Protein AF-A0A2J7R602-F1 (afdb_monomer_lite)

Sequence (103 aa):
MGRYTSEQRVFLYDTYVKCGSARKSRRKFLRKFCHARVPNRQTIHNLVSKLEDVEFRREHKTKTFLKCLARETGVSKLSARMAPKLLKLRPCKSTAIRAARSS

pLDDT: mean 75.98, std 16.78, range [37.41, 95.31]

Foldseek 3Di:
DPQDDPVLLVQLQVQCVVPVDLVSSQVVSCVVCVPGDGDDSVRSVVSNVVVVVVVVVVVVLVVVVLVVQCVVVVHDSVCSVCVCVVVVDDSDPDDDDDPDDDD

Radius of gyration: 19.96 Å; chains: 1; bounding box: 59×37×34 Å

Organism: NCBI:txid105785

Structure (mmCIF, N/CA/C/O backbone):
data_AF-A0A2J7R602-F1
#
_entry.id   AF-A0A2J7R602-F1
#
loop_
_atom_site.group_PDB
_atom_site.id
_atom_site.type_symbol
_atom_site.label_atom_id
_atom_site.label_alt_id
_atom_site.label_comp_id
_atom_site.label_asym_id
_atom_site.label_entity_id
_atom_site.label_seq_id
_atom_site.pdbx_PDB_ins_code
_atom_site.Cartn_x
_atom_site.Cartn_y
_atom_site.Cartn_z
_atom_site.occupancy
_atom_site.B_iso_or_equiv
_atom_site.auth_seq_id
_atom_site.auth_comp_id
_atom_site.auth_asym_id
_atom_site.auth_atom_id
_atom_site.pdbx_PDB_model_num
ATOM 1 N N . MET A 1 1 ? -1.086 0.476 -13.671 1.00 52.66 1 MET A N 1
ATOM 2 C CA . MET A 1 1 ? -0.506 -0.342 -12.574 1.00 52.66 1 MET A CA 1
ATOM 3 C C . MET A 1 1 ? -0.804 -1.822 -12.836 1.00 52.66 1 MET A C 1
ATOM 5 O O . MET A 1 1 ? -1.527 -2.433 -12.067 1.00 52.66 1 MET A O 1
ATOM 9 N N . GLY A 1 2 ? -0.295 -2.385 -13.941 1.00 61.69 2 GLY A N 1
ATOM 10 C CA . GLY A 1 2 ? -0.610 -3.764 -14.365 1.00 61.69 2 GLY A CA 1
ATOM 11 C C . GLY A 1 2 ? 0.567 -4.743 -14.308 1.00 61.69 2 GLY A C 1
ATOM 12 O O . GLY A 1 2 ? 0.454 -5.845 -14.816 1.00 61.69 2 GLY A O 1
ATOM 13 N N . ARG A 1 3 ? 1.717 -4.341 -13.743 1.00 77.56 3 ARG A N 1
ATOM 14 C CA . ARG A 1 3 ? 2.962 -5.137 -13.791 1.00 77.56 3 ARG A CA 1
ATOM 15 C C . ARG A 1 3 ? 3.191 -6.052 -12.583 1.00 77.56 3 ARG A C 1
ATOM 17 O O . ARG A 1 3 ? 4.115 -6.850 -12.626 1.00 77.56 3 ARG A O 1
ATOM 24 N N . TYR A 1 4 ? 2.397 -5.908 -11.523 1.00 86.56 4 TYR A N 1
ATOM 25 C CA . TYR A 1 4 ? 2.524 -6.687 -10.289 1.00 86.56 4 TYR A CA 1
ATOM 26 C C . TYR A 1 4 ? 1.145 -7.121 -9.808 1.00 86.56 4 TYR A C 1
ATOM 28 O O . TYR A 1 4 ? 0.208 -6.314 -9.814 1.00 86.56 4 TYR A O 1
ATOM 36 N N . THR A 1 5 ? 1.033 -8.371 -9.364 1.00 90.75 5 THR A N 1
ATOM 37 C CA . THR A 1 5 ? -0.204 -8.909 -8.788 1.00 90.75 5 THR A CA 1
ATOM 38 C C . THR A 1 5 ? -0.544 -8.198 -7.475 1.00 90.75 5 THR A C 1
ATOM 40 O O . THR A 1 5 ? 0.286 -7.510 -6.876 1.00 90.75 5 THR A O 1
ATOM 43 N N . SER A 1 6 ? -1.786 -8.312 -7.002 1.00 88.00 6 SER A N 1
ATOM 44 C CA . SER A 1 6 ? -2.178 -7.730 -5.708 1.00 88.00 6 SER A CA 1
ATOM 45 C C . SER A 1 6 ? -1.340 -8.282 -4.552 1.00 88.00 6 SER A C 1
ATOM 47 O O . SER A 1 6 ? -0.882 -7.503 -3.724 1.00 88.00 6 SER A O 1
ATOM 49 N N . GLU A 1 7 ? -1.047 -9.584 -4.556 1.00 90.38 7 GLU A N 1
ATOM 50 C CA . GLU A 1 7 ? -0.194 -10.216 -3.545 1.00 90.38 7 GLU A CA 1
ATOM 51 C C . GLU A 1 7 ? 1.228 -9.636 -3.547 1.00 90.38 7 GLU A C 1
ATOM 53 O O . GLU A 1 7 ? 1.759 -9.263 -2.502 1.00 90.38 7 GLU A O 1
ATOM 58 N N . GLN A 1 8 ? 1.830 -9.485 -4.729 1.00 91.88 8 GLN A N 1
ATOM 59 C CA . GLN A 1 8 ? 3.158 -8.889 -4.878 1.00 91.88 8 GLN A CA 1
ATOM 60 C C . GLN A 1 8 ? 3.203 -7.451 -4.358 1.00 91.88 8 GLN A C 1
ATOM 62 O O . GLN A 1 8 ? 4.184 -7.047 -3.735 1.00 91.88 8 GLN A O 1
ATOM 67 N N . ARG A 1 9 ? 2.140 -6.674 -4.603 1.00 91.50 9 ARG A N 1
ATOM 68 C CA . ARG A 1 9 ? 2.045 -5.287 -4.138 1.00 91.50 9 ARG A CA 1
ATOM 69 C C . ARG A 1 9 ? 1.939 -5.201 -2.617 1.00 91.50 9 ARG A C 1
ATOM 71 O O . ARG A 1 9 ? 2.683 -4.427 -2.024 1.00 91.50 9 ARG A O 1
ATOM 78 N N . VAL A 1 10 ? 1.084 -6.019 -2.003 1.00 91.56 10 VAL A N 1
ATOM 79 C CA . VAL A 1 10 ? 0.956 -6.095 -0.537 1.00 91.56 10 VAL A CA 1
ATOM 80 C C . VAL A 1 10 ? 2.285 -6.513 0.087 1.00 91.56 10 VAL A C 1
ATOM 82 O O . VAL A 1 10 ? 2.800 -5.823 0.958 1.00 91.56 10 VAL A O 1
ATOM 85 N N . PHE A 1 11 ? 2.926 -7.556 -0.447 1.00 93.88 11 PHE A N 1
ATOM 86 C CA . PHE A 1 11 ? 4.219 -8.008 0.059 1.00 93.88 11 PHE A CA 1
ATOM 87 C C . PHE A 1 11 ? 5.299 -6.915 -0.001 1.00 93.88 11 PHE A C 1
ATOM 89 O O . PHE A 1 11 ? 6.092 -6.772 0.933 1.00 93.88 11 PHE A O 1
ATOM 96 N N . LEU A 1 12 ? 5.356 -6.148 -1.097 1.00 92.88 12 LEU A N 1
ATOM 97 C CA . LEU A 1 12 ? 6.304 -5.040 -1.240 1.00 92.88 12 LEU A CA 1
ATOM 98 C C . LEU A 1 12 ? 6.046 -3.930 -0.223 1.00 92.88 12 LEU A C 1
ATOM 100 O O . LEU A 1 12 ? 7.013 -3.421 0.341 1.00 92.88 12 LEU A O 1
ATOM 104 N N . TYR A 1 13 ? 4.779 -3.583 0.012 1.00 93.00 13 TYR A N 1
ATOM 105 C CA . TYR A 1 13 ? 4.384 -2.596 1.012 1.00 93.00 13 TYR A CA 1
ATOM 106 C C . TYR A 1 13 ? 4.788 -3.033 2.418 1.00 93.00 13 TYR A C 1
ATOM 108 O O . TYR A 1 13 ? 5.607 -2.363 3.040 1.00 93.00 13 TYR A O 1
ATOM 116 N N . ASP A 1 14 ? 4.337 -4.208 2.862 1.00 92.81 14 ASP A N 1
ATOM 117 C CA . ASP A 1 14 ? 4.613 -4.727 4.207 1.00 92.81 14 ASP A CA 1
ATOM 118 C C . ASP A 1 14 ? 6.117 -4.825 4.468 1.00 92.81 14 ASP A C 1
ATOM 120 O O . ASP A 1 14 ? 6.633 -4.456 5.526 1.00 92.81 14 ASP A O 1
ATOM 124 N N . THR A 1 15 ? 6.858 -5.303 3.467 1.00 94.56 15 THR A N 1
ATOM 125 C CA . THR A 1 15 ? 8.309 -5.435 3.573 1.00 94.56 15 THR A CA 1
ATOM 126 C C . THR A 1 15 ? 8.998 -4.075 3.641 1.00 94.56 15 THR A C 1
ATOM 128 O O . THR A 1 15 ? 9.972 -3.928 4.387 1.00 94.56 15 THR A O 1
ATOM 131 N N . TYR A 1 16 ? 8.522 -3.092 2.873 1.00 94.31 16 TYR A N 1
ATOM 132 C CA . TYR A 1 16 ? 9.080 -1.747 2.877 1.00 94.31 16 TYR A CA 1
ATOM 133 C C . TYR A 1 16 ? 8.782 -1.028 4.191 1.00 94.31 16 TYR A C 1
ATOM 135 O O . TYR A 1 16 ? 9.722 -0.535 4.805 1.00 94.31 16 TYR A O 1
ATOM 143 N N . VAL A 1 17 ? 7.536 -1.053 4.670 1.00 91.50 17 VAL A N 1
ATOM 144 C CA . VAL A 1 17 ? 7.129 -0.469 5.959 1.00 91.50 17 VAL A CA 1
ATOM 145 C C . VAL A 1 17 ? 7.924 -1.094 7.108 1.00 91.50 17 VAL A C 1
ATOM 147 O O . VAL A 1 17 ? 8.461 -0.384 7.951 1.00 91.50 17 VAL A O 1
ATOM 150 N N . LYS A 1 18 ? 8.115 -2.421 7.099 1.00 93.69 18 LYS A N 1
ATOM 151 C CA . LYS A 1 18 ? 8.875 -3.120 8.149 1.00 93.69 18 LYS A CA 1
ATOM 152 C C . LYS A 1 18 ? 10.373 -2.807 8.147 1.00 93.69 18 LYS A C 1
ATOM 154 O O . LYS A 1 18 ? 11.019 -2.894 9.184 1.00 93.69 18 LYS A O 1
ATOM 159 N N . CYS A 1 19 ? 10.978 -2.578 6.981 1.00 91.81 19 CYS A N 1
ATOM 160 C CA . CYS A 1 19 ? 12.441 -2.510 6.844 1.00 91.81 19 CYS A CA 1
ATOM 161 C C . CYS A 1 19 ? 12.983 -1.132 6.437 1.00 91.81 19 CYS A C 1
ATOM 163 O O . CYS A 1 19 ? 14.205 -0.988 6.376 1.00 91.81 19 CYS A O 1
ATOM 165 N N . GLY A 1 20 ? 12.123 -0.186 6.051 1.00 92.25 20 GLY A N 1
ATOM 166 C CA . GLY A 1 20 ? 12.469 1.155 5.561 1.00 92.25 20 GLY A CA 1
ATOM 167 C C . GLY A 1 20 ? 13.368 1.181 4.319 1.00 92.25 20 GLY A C 1
ATOM 168 O O . GLY A 1 20 ? 13.985 2.195 4.014 1.00 92.25 20 GLY A O 1
ATOM 169 N N . SER A 1 21 ? 13.536 0.054 3.616 1.00 93.06 21 SER A N 1
ATOM 170 C CA . SER A 1 21 ? 14.593 -0.099 2.612 1.00 93.06 21 SER A CA 1
ATOM 171 C C . SER A 1 21 ? 14.098 -0.781 1.346 1.00 93.06 21 SER A C 1
ATOM 173 O O . SER A 1 21 ? 13.808 -1.983 1.324 1.00 93.06 21 SER A O 1
ATOM 175 N N . ALA A 1 22 ? 14.124 -0.035 0.240 1.00 93.44 22 ALA A N 1
ATOM 176 C CA . ALA A 1 22 ? 13.831 -0.560 -1.090 1.00 93.44 22 ALA A CA 1
ATOM 177 C C . ALA A 1 22 ? 14.789 -1.703 -1.475 1.00 93.44 22 ALA A C 1
ATOM 179 O O . ALA A 1 22 ? 14.360 -2.710 -2.033 1.00 93.44 22 ALA A O 1
ATOM 180 N N . ARG A 1 23 ? 16.081 -1.615 -1.118 1.00 95.00 23 ARG A N 1
ATOM 181 C CA . ARG A 1 23 ? 17.063 -2.679 -1.405 1.00 95.00 23 ARG A CA 1
ATOM 182 C C . ARG A 1 23 ? 16.758 -3.969 -0.641 1.00 95.00 23 ARG A C 1
ATOM 184 O O . ARG A 1 23 ? 16.872 -5.050 -1.218 1.00 95.00 23 ARG A O 1
ATOM 191 N N . LYS A 1 24 ? 16.386 -3.885 0.644 1.00 95.19 24 LYS A N 1
ATOM 192 C CA . LYS A 1 24 ? 15.962 -5.068 1.420 1.00 95.19 24 LYS A CA 1
ATOM 193 C C . LYS A 1 24 ? 14.664 -5.650 0.858 1.00 95.19 24 LYS A C 1
ATOM 195 O O . LYS A 1 24 ? 14.577 -6.864 0.691 1.00 95.19 24 LYS A O 1
ATOM 200 N N . SER A 1 25 ? 13.717 -4.789 0.490 1.00 93.94 25 SER A N 1
ATOM 201 C CA . SER A 1 25 ? 12.436 -5.187 -0.103 1.00 93.94 25 SER A CA 1
ATOM 202 C C . SER A 1 25 ? 12.625 -5.939 -1.418 1.00 93.94 25 SER A C 1
ATOM 204 O O . SER A 1 25 ? 12.088 -7.028 -1.571 1.00 93.94 25 SER A O 1
ATOM 206 N N . ARG A 1 26 ? 13.494 -5.450 -2.314 1.00 93.94 26 ARG A N 1
ATOM 207 C CA . ARG A 1 26 ? 13.859 -6.145 -3.563 1.00 93.94 26 ARG A CA 1
ATOM 208 C C . ARG A 1 26 ? 14.472 -7.522 -3.325 1.00 93.94 26 ARG A C 1
ATOM 210 O O . ARG A 1 26 ? 14.087 -8.474 -3.991 1.00 93.94 26 ARG A O 1
ATOM 217 N N . ARG A 1 27 ? 15.407 -7.641 -2.374 1.00 94.56 27 ARG A N 1
ATOM 218 C CA . ARG A 1 27 ? 16.039 -8.932 -2.042 1.00 94.56 27 ARG A CA 1
ATOM 219 C C . ARG A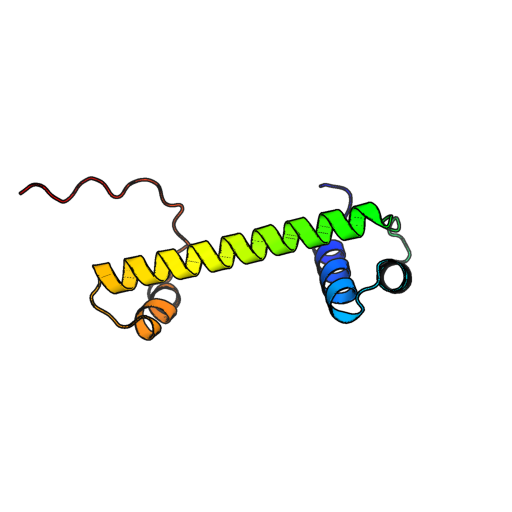 1 27 ? 15.022 -9.947 -1.531 1.00 94.56 27 ARG A C 1
ATOM 221 O O . ARG A 1 27 ? 15.041 -11.093 -1.960 1.00 94.56 27 ARG A O 1
ATOM 228 N N . LYS A 1 28 ? 14.130 -9.528 -0.632 1.00 95.31 28 LYS A N 1
ATOM 229 C CA . LYS A 1 28 ? 13.059 -10.387 -0.111 1.00 95.31 28 LYS A CA 1
ATOM 230 C C . LYS A 1 28 ? 12.029 -10.733 -1.189 1.00 95.31 28 LYS A C 1
ATOM 232 O O . LYS A 1 28 ? 11.585 -11.871 -1.246 1.00 95.31 28 LYS A O 1
ATOM 237 N N . PHE A 1 29 ? 11.713 -9.783 -2.068 1.00 94.44 29 PHE A N 1
ATOM 238 C CA . PHE A 1 29 ? 10.819 -9.996 -3.203 1.00 94.44 29 PHE A CA 1
ATOM 239 C C . PHE A 1 29 ? 11.361 -11.058 -4.156 1.00 94.44 29 PHE A C 1
ATOM 241 O O . PHE A 1 29 ? 10.638 -11.987 -4.481 1.00 94.44 29 PHE A O 1
ATOM 248 N N . LEU A 1 30 ? 12.641 -10.974 -4.531 1.00 93.44 30 LEU A N 1
ATOM 249 C CA . LEU A 1 30 ? 13.275 -11.965 -5.404 1.00 93.44 30 LEU A CA 1
ATOM 250 C C . LEU A 1 30 ? 13.289 -13.368 -4.776 1.00 93.44 30 LEU A C 1
ATOM 252 O O . LEU A 1 30 ? 13.074 -14.349 -5.473 1.00 93.44 30 LEU A O 1
ATOM 256 N N . ARG A 1 31 ? 13.505 -13.461 -3.456 1.00 93.94 31 ARG A N 1
ATOM 257 C CA . ARG A 1 31 ? 13.473 -14.742 -2.729 1.00 93.94 31 ARG A CA 1
ATOM 258 C C . ARG A 1 31 ? 12.087 -15.384 -2.721 1.00 93.94 31 ARG A C 1
ATOM 260 O O . ARG A 1 31 ? 11.999 -16.599 -2.793 1.00 93.94 31 ARG A O 1
ATOM 267 N N . LYS A 1 32 ? 11.024 -14.581 -2.597 1.00 94.81 32 LYS A N 1
ATOM 268 C CA . LYS A 1 32 ? 9.643 -15.085 -2.541 1.00 94.81 32 LYS A CA 1
ATOM 269 C C . LYS A 1 32 ? 9.046 -15.318 -3.932 1.00 94.81 32 LYS A C 1
ATOM 271 O O . LYS A 1 32 ? 8.292 -16.261 -4.123 1.00 94.81 32 LYS A O 1
ATOM 276 N N . PHE A 1 33 ? 9.374 -14.461 -4.894 1.00 93.31 33 PHE A N 1
ATOM 277 C CA . PHE A 1 33 ? 8.824 -14.474 -6.246 1.00 93.31 33 PHE A CA 1
ATOM 278 C C . PHE A 1 33 ? 9.963 -14.614 -7.265 1.00 93.31 33 PHE A C 1
ATOM 280 O O . PHE A 1 33 ? 10.275 -13.674 -7.996 1.00 93.31 33 PHE A O 1
ATOM 287 N N . CYS A 1 34 ? 10.598 -15.787 -7.299 1.00 84.25 34 CYS A N 1
ATOM 288 C CA . CYS A 1 34 ? 11.792 -16.066 -8.108 1.00 84.25 34 CYS A CA 1
ATOM 289 C C . CYS A 1 34 ? 11.596 -15.871 -9.624 1.00 84.25 34 CYS A C 1
ATOM 291 O O . CYS A 1 34 ? 12.550 -15.535 -10.318 1.00 84.25 34 CYS A O 1
ATOM 293 N N . HIS A 1 35 ? 10.368 -16.003 -10.132 1.00 85.50 35 HIS A N 1
ATOM 294 C CA . HIS A 1 35 ? 10.035 -15.799 -11.550 1.00 85.50 35 HIS A CA 1
ATOM 295 C C . HIS A 1 35 ? 9.491 -14.397 -11.865 1.00 85.50 35 HIS A C 1
ATOM 297 O O . HIS A 1 35 ? 9.189 -14.083 -13.015 1.00 85.50 35 HIS A O 1
ATOM 303 N N . ALA A 1 36 ? 9.328 -13.538 -10.856 1.00 85.88 36 ALA A N 1
ATOM 304 C CA . ALA A 1 36 ? 8.758 -12.214 -11.051 1.00 85.88 36 ALA A CA 1
ATOM 305 C C . ALA A 1 36 ? 9.836 -11.179 -11.382 1.00 85.88 36 ALA A C 1
ATOM 307 O O . ALA A 1 36 ? 10.927 -11.155 -10.808 1.00 85.88 36 ALA A O 1
ATOM 308 N N . ARG A 1 37 ? 9.491 -10.237 -12.264 1.00 88.25 37 ARG A N 1
ATOM 309 C CA . ARG A 1 37 ? 10.342 -9.080 -12.550 1.00 88.25 37 ARG A CA 1
ATOM 310 C C . ARG A 1 37 ? 10.583 -8.291 -11.264 1.00 88.25 37 ARG A C 1
ATOM 312 O O . ARG A 1 37 ? 9.638 -7.913 -10.585 1.00 88.25 37 ARG A O 1
ATOM 319 N N . VAL A 1 38 ? 11.840 -8.003 -10.934 1.00 89.44 38 VAL A N 1
ATOM 320 C CA . VAL A 1 38 ? 12.156 -7.260 -9.707 1.00 89.44 38 VAL A CA 1
ATOM 321 C C . VAL A 1 38 ? 11.785 -5.780 -9.879 1.00 89.44 38 VAL A C 1
ATOM 323 O O . VAL A 1 38 ? 12.260 -5.141 -10.824 1.00 89.44 38 VAL A O 1
ATOM 326 N N . PRO A 1 39 ? 11.007 -5.186 -8.957 1.00 90.25 39 PRO A N 1
ATOM 327 C CA . PRO A 1 39 ? 10.683 -3.768 -9.016 1.00 90.25 39 PRO A CA 1
ATOM 328 C C . PRO A 1 39 ? 11.927 -2.908 -8.815 1.00 90.25 39 PRO A C 1
ATOM 330 O O . PRO A 1 39 ? 12.772 -3.173 -7.953 1.00 90.25 39 PRO A O 1
ATOM 333 N N . ASN A 1 40 ? 12.036 -1.847 -9.617 1.00 92.44 40 ASN A N 1
ATOM 334 C CA . ASN A 1 40 ? 13.048 -0.824 -9.391 1.00 92.44 40 ASN A CA 1
ATOM 335 C C . ASN A 1 40 ? 12.689 0.004 -8.142 1.00 92.44 40 ASN A C 1
ATOM 337 O O . ASN A 1 40 ? 11.560 -0.032 -7.648 1.00 92.44 40 ASN A O 1
ATOM 341 N N . ARG A 1 41 ? 13.657 0.769 -7.628 1.00 92.00 41 ARG A N 1
ATOM 342 C CA . ARG A 1 41 ? 13.465 1.587 -6.422 1.00 92.00 41 ARG A CA 1
ATOM 343 C C . ARG A 1 41 ? 12.272 2.542 -6.555 1.00 92.00 41 ARG A C 1
ATOM 345 O O . ARG A 1 41 ? 11.446 2.589 -5.651 1.00 92.00 41 ARG A O 1
ATOM 352 N N . GLN A 1 42 ? 12.151 3.242 -7.682 1.00 91.81 42 GLN A N 1
ATOM 353 C CA . GLN A 1 42 ? 11.065 4.201 -7.906 1.00 91.81 42 GLN A CA 1
ATOM 354 C C . GLN A 1 42 ? 9.682 3.537 -7.885 1.00 91.81 42 GLN A C 1
ATOM 356 O O . GLN A 1 42 ? 8.731 4.087 -7.345 1.00 91.81 42 GLN A O 1
ATOM 361 N N . THR A 1 43 ? 9.575 2.325 -8.429 1.00 91.25 43 THR A N 1
ATOM 362 C CA . THR A 1 43 ? 8.338 1.539 -8.436 1.00 91.25 43 THR A CA 1
ATOM 363 C C . THR A 1 43 ? 7.901 1.220 -7.016 1.00 91.25 43 THR A C 1
ATOM 365 O O . THR A 1 43 ? 6.714 1.302 -6.726 1.00 91.25 43 THR A O 1
ATOM 368 N N . ILE A 1 44 ? 8.848 0.891 -6.134 1.00 91.69 44 ILE A N 1
ATOM 369 C CA . ILE A 1 44 ? 8.561 0.606 -4.725 1.00 91.69 44 ILE A CA 1
ATOM 370 C C . ILE A 1 44 ? 8.037 1.864 -4.032 1.00 91.69 44 ILE A C 1
ATOM 372 O O . ILE A 1 44 ? 6.981 1.797 -3.417 1.00 91.69 44 ILE A O 1
ATOM 376 N N . HIS A 1 45 ? 8.703 3.011 -4.193 1.00 92.31 45 HIS A N 1
ATOM 377 C CA . HIS A 1 45 ? 8.228 4.270 -3.606 1.00 92.31 45 HIS A CA 1
ATOM 378 C C . HIS A 1 45 ? 6.837 4.655 -4.121 1.00 92.31 45 HIS A C 1
ATOM 380 O O . HIS A 1 45 ? 5.930 4.871 -3.328 1.00 92.31 45 HIS A O 1
ATOM 386 N N . ASN A 1 46 ? 6.626 4.632 -5.439 1.00 91.44 46 ASN A N 1
ATOM 387 C CA . ASN A 1 46 ? 5.329 4.953 -6.038 1.00 91.44 46 ASN A CA 1
ATOM 388 C C . ASN A 1 46 ? 4.212 4.000 -5.580 1.00 91.44 46 ASN A C 1
ATOM 390 O O . ASN A 1 46 ? 3.043 4.376 -5.564 1.00 91.44 46 ASN A O 1
ATOM 394 N N . LEU A 1 47 ? 4.548 2.743 -5.288 1.00 89.69 47 LEU A N 1
ATOM 395 C CA . LEU A 1 47 ? 3.602 1.745 -4.802 1.00 89.69 47 LEU A CA 1
ATOM 396 C C . LEU A 1 47 ? 3.230 2.010 -3.346 1.00 89.69 47 LEU A C 1
ATOM 398 O O . LEU A 1 47 ? 2.048 1.970 -3.025 1.00 89.69 47 LEU A O 1
ATOM 402 N N . VAL A 1 48 ? 4.219 2.320 -2.508 1.00 88.62 48 VAL A N 1
ATOM 403 C CA . VAL A 1 48 ? 4.014 2.668 -1.099 1.00 88.62 48 VAL A CA 1
ATOM 404 C C . VAL A 1 48 ? 3.169 3.931 -0.984 1.00 88.62 48 VAL A C 1
ATOM 406 O O . VAL A 1 48 ? 2.097 3.860 -0.399 1.00 88.62 48 VAL A O 1
ATOM 409 N N . SER A 1 49 ? 3.547 5.024 -1.655 1.00 89.50 49 SER A N 1
ATOM 410 C CA . SER A 1 49 ? 2.792 6.284 -1.595 1.00 89.50 49 SER A CA 1
ATOM 411 C C . SER A 1 49 ? 1.339 6.118 -2.042 1.00 89.50 49 SER A C 1
ATOM 413 O O . SER A 1 49 ? 0.428 6.624 -1.401 1.00 89.50 49 SER A O 1
ATOM 415 N N . LYS A 1 50 ? 1.077 5.339 -3.101 1.00 86.38 50 LYS A N 1
ATOM 416 C CA . LYS A 1 50 ? -0.307 5.092 -3.536 1.00 86.38 50 LYS A CA 1
ATOM 417 C C . LYS A 1 50 ? -1.104 4.227 -2.567 1.00 86.38 50 LYS A C 1
ATOM 419 O O . LYS A 1 50 ? -2.322 4.368 -2.514 1.00 86.38 50 LYS A O 1
ATOM 424 N N . LEU A 1 51 ? -0.465 3.284 -1.878 1.00 84.38 51 LEU A N 1
ATOM 425 C CA . LEU A 1 51 ? -1.149 2.468 -0.879 1.00 84.38 51 LEU A CA 1
ATOM 426 C C . LEU A 1 51 ? -1.430 3.277 0.385 1.00 84.38 51 LEU A C 1
ATOM 428 O O . LEU A 1 51 ? -2.549 3.193 0.879 1.00 84.38 51 LEU A O 1
ATOM 432 N N . GLU A 1 52 ? -0.499 4.131 0.809 1.00 84.19 52 GLU A N 1
ATOM 433 C CA . GLU A 1 52 ? -0.718 5.113 1.876 1.00 84.19 52 GLU A CA 1
ATOM 434 C C . GLU A 1 52 ? -1.863 6.069 1.524 1.00 84.19 52 GLU A C 1
ATOM 436 O O . GLU A 1 52 ? -2.764 6.262 2.332 1.00 84.19 52 GLU A O 1
ATOM 441 N N . ASP A 1 53 ? -1.922 6.590 0.293 1.00 82.25 53 ASP A N 1
ATOM 442 C CA . ASP A 1 53 ? -3.030 7.442 -0.159 1.00 82.25 53 ASP A CA 1
ATOM 443 C C . ASP A 1 53 ? -4.381 6.717 -0.106 1.00 82.25 53 ASP A C 1
ATOM 445 O O . ASP A 1 53 ? -5.411 7.304 0.236 1.00 82.25 53 ASP A O 1
ATOM 449 N N . VAL A 1 54 ? -4.410 5.436 -0.483 1.00 76.81 54 VAL A N 1
ATOM 450 C CA . VAL A 1 54 ? -5.630 4.620 -0.452 1.00 76.81 54 VAL A CA 1
ATOM 451 C C . VAL A 1 54 ? -6.034 4.308 0.985 1.00 76.81 54 VAL A C 1
ATOM 453 O O . VAL A 1 54 ? -7.221 4.399 1.301 1.00 76.81 54 VAL A O 1
ATOM 456 N N . GLU A 1 55 ? -5.081 3.967 1.849 1.00 71.12 55 GLU A N 1
ATOM 457 C CA . GLU A 1 55 ? -5.298 3.722 3.274 1.00 71.12 55 GLU A CA 1
ATOM 458 C C . GLU A 1 55 ? -5.810 4.992 3.962 1.00 71.12 55 GLU A C 1
ATOM 460 O O . GLU A 1 55 ? -6.896 4.978 4.546 1.00 71.12 55 GLU A O 1
ATOM 465 N N . PHE A 1 56 ? -5.148 6.128 3.740 1.00 65.38 56 PHE A N 1
ATOM 466 C CA . PHE A 1 56 ? -5.557 7.442 4.224 1.00 65.38 56 PHE A CA 1
ATOM 467 C C . PHE A 1 56 ? -6.956 7.835 3.736 1.00 65.38 56 PHE A C 1
ATOM 469 O O . PHE A 1 56 ? -7.827 8.196 4.533 1.00 65.38 56 PHE A O 1
ATOM 476 N N . ARG A 1 57 ? -7.235 7.715 2.430 1.00 66.25 57 ARG A N 1
ATOM 477 C CA . ARG A 1 57 ? -8.569 8.008 1.873 1.00 66.25 57 ARG A CA 1
ATOM 478 C C . ARG A 1 57 ? -9.639 7.087 2.449 1.00 66.25 57 ARG A C 1
ATOM 480 O O . ARG A 1 57 ? -10.771 7.526 2.662 1.00 66.25 57 ARG A O 1
ATOM 487 N N . ARG A 1 58 ? -9.316 5.817 2.703 1.00 63.31 58 ARG A N 1
ATOM 488 C CA . ARG A 1 58 ? -10.250 4.841 3.275 1.00 63.31 58 ARG A CA 1
ATOM 489 C C . ARG A 1 58 ? -10.522 5.131 4.749 1.00 63.31 58 ARG A C 1
ATOM 491 O O . ARG A 1 58 ? -11.682 5.120 5.164 1.00 63.31 58 ARG A O 1
ATOM 498 N N . GLU A 1 59 ? -9.500 5.459 5.525 1.00 61.25 59 GLU A N 1
ATOM 499 C CA . GLU A 1 59 ? -9.651 5.892 6.911 1.00 61.25 59 GLU A CA 1
ATOM 500 C C . GLU A 1 59 ? -10.446 7.187 7.031 1.00 61.25 59 GLU A C 1
ATOM 502 O O . GLU A 1 59 ? -11.372 7.277 7.834 1.00 61.25 59 GLU A O 1
ATOM 507 N N . HIS A 1 60 ? -10.130 8.193 6.219 1.00 62.72 60 HIS A N 1
ATOM 508 C CA . HIS A 1 60 ? -10.825 9.470 6.287 1.00 62.72 60 HIS A CA 1
ATOM 509 C C . HIS A 1 60 ? -12.297 9.313 5.888 1.00 62.72 60 HIS A C 1
ATOM 511 O O . HIS A 1 60 ? -13.193 9.801 6.574 1.00 62.72 60 HIS A O 1
ATOM 517 N N . LYS A 1 61 ? -12.577 8.544 4.828 1.00 63.94 61 LYS A N 1
ATOM 518 C CA . LYS A 1 61 ? -13.949 8.276 4.383 1.00 63.94 61 LYS A CA 1
ATOM 519 C C . LYS A 1 61 ? -14.758 7.498 5.420 1.00 63.94 61 LYS A C 1
ATOM 521 O O . LYS A 1 61 ? -15.922 7.821 5.632 1.00 63.94 61 LYS A O 1
ATOM 526 N N . THR A 1 62 ? -14.160 6.516 6.095 1.00 65.25 62 THR A N 1
ATOM 527 C CA . THR A 1 62 ? -14.837 5.767 7.168 1.00 65.25 62 THR A CA 1
ATOM 528 C C . THR A 1 62 ? -15.062 6.632 8.404 1.00 65.25 62 THR A C 1
ATOM 530 O O . THR A 1 62 ? -16.173 6.655 8.919 1.00 65.25 62 THR A O 1
ATOM 533 N N . LYS A 1 63 ? -14.071 7.417 8.843 1.00 71.00 63 LYS A N 1
ATOM 534 C CA . LYS A 1 63 ? -14.207 8.359 9.967 1.00 71.00 63 LYS A CA 1
ATOM 535 C C . LYS A 1 63 ? -15.313 9.388 9.712 1.00 71.00 63 LYS A C 1
ATOM 537 O O . LYS A 1 63 ? -16.131 9.627 10.598 1.00 71.00 63 LYS A O 1
ATOM 542 N N . THR A 1 64 ? -15.376 9.963 8.511 1.00 71.44 64 THR A N 1
ATOM 543 C CA . THR A 1 64 ? -16.421 10.927 8.127 1.00 71.44 64 THR A CA 1
ATOM 544 C C . THR A 1 64 ?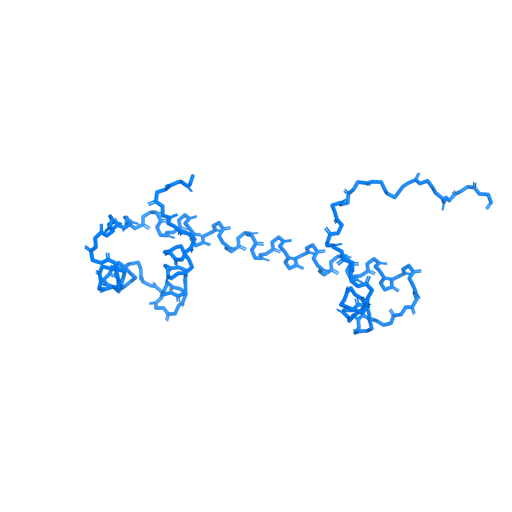 -17.792 10.263 8.017 1.00 71.44 64 THR A C 1
ATOM 546 O O . THR A 1 64 ? -18.755 10.784 8.568 1.00 71.44 64 THR A O 1
ATOM 549 N N . PHE A 1 65 ? -17.885 9.082 7.401 1.00 67.25 65 PHE A N 1
ATOM 550 C CA . PHE A 1 65 ? -19.135 8.321 7.309 1.00 67.25 65 PHE A CA 1
ATOM 551 C C . PHE A 1 65 ? -19.682 7.930 8.689 1.00 67.25 65 PHE A C 1
ATOM 553 O O . PHE A 1 65 ? -20.857 8.140 8.965 1.00 67.25 65 PHE A O 1
ATOM 560 N N . LEU A 1 66 ? -18.824 7.448 9.592 1.00 69.50 66 LEU A N 1
ATOM 561 C CA . LEU A 1 66 ? -19.206 7.110 10.966 1.00 69.50 66 LEU A CA 1
ATOM 562 C C . LEU A 1 66 ? -19.660 8.339 11.761 1.00 69.50 66 LEU A C 1
ATOM 564 O O . LEU A 1 66 ? -20.598 8.241 12.544 1.00 69.50 66 LEU A O 1
ATOM 568 N N . LYS A 1 67 ? -19.017 9.499 11.559 1.00 70.94 67 LYS A N 1
ATOM 569 C CA . LYS A 1 67 ? -19.457 10.768 12.160 1.00 70.94 67 LYS A CA 1
ATOM 570 C C . LYS A 1 67 ? -20.841 11.185 11.653 1.00 70.94 67 LYS A C 1
ATOM 572 O O . LYS A 1 67 ? -21.664 11.585 12.469 1.00 70.94 67 LYS A O 1
ATOM 577 N N . CYS A 1 68 ? -21.100 11.091 10.346 1.00 69.38 68 CYS A N 1
ATOM 578 C CA . CYS A 1 68 ? -22.414 11.407 9.780 1.00 69.38 68 CYS A CA 1
ATOM 579 C C . CYS A 1 68 ? -23.491 10.451 10.297 1.00 69.38 68 CYS A C 1
ATOM 581 O O . CYS A 1 68 ? -24.507 10.919 10.795 1.00 69.38 68 CYS A O 1
ATOM 583 N N . LEU A 1 69 ? -23.225 9.140 10.282 1.00 63.31 69 LEU A N 1
ATOM 584 C CA . LEU A 1 69 ? -24.152 8.136 10.802 1.00 63.31 69 LEU A CA 1
ATOM 585 C C . LEU A 1 69 ? -24.474 8.351 12.281 1.00 63.31 69 LEU A C 1
ATOM 587 O O . LEU A 1 69 ? -25.640 8.320 12.652 1.00 63.31 69 LEU A O 1
ATOM 591 N N . ALA A 1 70 ? -23.466 8.598 13.122 1.00 67.94 70 ALA A N 1
ATOM 592 C CA . ALA A 1 70 ? -23.677 8.878 14.543 1.00 67.94 70 ALA A CA 1
ATOM 593 C C . ALA A 1 70 ? -24.565 10.117 14.756 1.00 67.94 70 ALA A C 1
ATOM 595 O O . ALA A 1 70 ? -25.422 10.119 15.632 1.00 67.94 70 ALA A O 1
ATOM 596 N N . ARG A 1 71 ? -24.396 11.154 13.924 1.00 72.25 71 ARG A N 1
ATOM 597 C CA . ARG A 1 71 ? -25.209 12.376 13.985 1.00 72.25 71 ARG A CA 1
ATOM 598 C C . ARG A 1 71 ? -26.646 12.155 13.506 1.00 72.25 71 ARG A C 1
ATOM 600 O O . ARG A 1 71 ? -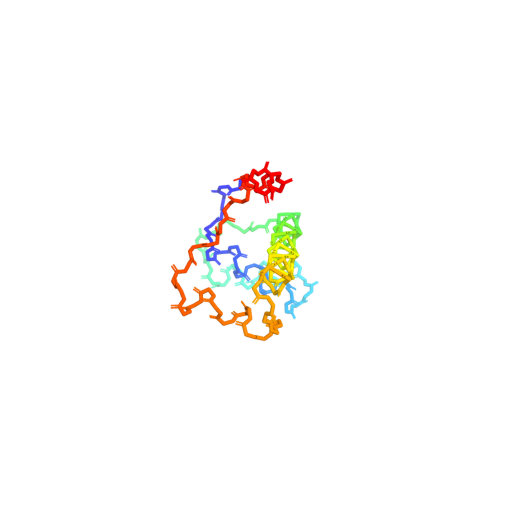27.557 12.711 14.098 1.00 72.25 71 ARG A O 1
ATOM 607 N N . GLU A 1 72 ? -26.843 11.378 12.444 1.00 65.44 72 GLU A N 1
ATOM 608 C CA . GLU A 1 72 ? -28.168 11.102 11.865 1.00 65.44 72 GLU A CA 1
ATOM 609 C C . GLU A 1 72 ? -28.994 10.133 12.713 1.00 65.44 72 GLU A C 1
ATOM 611 O O . GLU A 1 72 ? -30.206 10.277 12.804 1.00 65.44 72 GLU A O 1
ATOM 616 N N . THR A 1 73 ? -28.345 9.161 13.354 1.00 66.00 73 THR A N 1
ATOM 617 C CA . THR A 1 73 ? -29.024 8.126 14.153 1.00 66.00 73 THR A CA 1
ATOM 618 C C . THR A 1 73 ? -29.035 8.420 15.654 1.00 66.00 73 THR A C 1
ATOM 620 O O . THR A 1 73 ? -29.654 7.682 16.411 1.00 66.00 73 THR A O 1
ATOM 623 N N . GLY A 1 74 ? -28.332 9.466 16.106 1.00 69.81 74 GLY A N 1
ATOM 624 C CA . GLY A 1 74 ? -28.225 9.829 17.524 1.00 69.81 74 GLY A CA 1
ATOM 625 C C . GLY A 1 74 ? -27.428 8.836 18.381 1.00 69.81 74 GLY A C 1
ATOM 626 O O . GLY A 1 74 ? -27.385 8.976 19.601 1.00 69.81 74 GLY A O 1
ATOM 627 N N . VAL A 1 75 ? -26.788 7.828 17.777 1.00 67.56 75 VAL A N 1
ATOM 628 C CA . VAL A 1 75 ? -26.041 6.788 18.500 1.00 67.56 75 VAL A CA 1
ATOM 629 C C . VAL A 1 75 ? -24.564 7.144 18.664 1.00 67.56 75 VAL A C 1
ATOM 631 O O . VAL A 1 75 ? -23.966 7.863 17.861 1.00 67.56 75 VAL A O 1
ATOM 634 N N . SER A 1 76 ? -23.929 6.576 19.691 1.00 71.56 76 SER A N 1
ATOM 635 C CA . SER A 1 76 ? -22.492 6.749 19.922 1.00 71.56 76 SER A CA 1
ATOM 636 C C . SER A 1 76 ? -21.652 6.277 18.720 1.00 71.56 76 SER A C 1
ATOM 638 O O . SER A 1 76 ? -22.013 5.337 18.007 1.00 71.56 76 SER A O 1
ATOM 640 N N . LYS A 1 77 ? -20.466 6.870 18.520 1.00 63.97 77 LYS A N 1
ATOM 641 C CA . LYS A 1 77 ? -19.511 6.442 17.472 1.00 63.97 77 LYS A CA 1
ATOM 642 C C . LYS A 1 77 ? -19.181 4.948 17.524 1.00 63.97 77 LYS A C 1
ATOM 644 O O . LYS A 1 77 ? -18.925 4.347 16.481 1.00 63.97 77 LYS A O 1
ATOM 649 N N . LEU A 1 78 ? -19.142 4.366 18.723 1.00 68.44 78 LEU A N 1
ATOM 650 C CA . LEU A 1 78 ? -18.845 2.948 18.918 1.00 68.44 78 LEU A CA 1
ATOM 651 C C . LEU A 1 78 ? -19.982 2.077 18.373 1.00 68.44 78 LEU A C 1
ATOM 653 O O . LEU A 1 78 ? -19.728 1.146 17.608 1.00 68.44 78 LEU A O 1
ATOM 657 N N . SER A 1 79 ? -21.226 2.453 18.670 1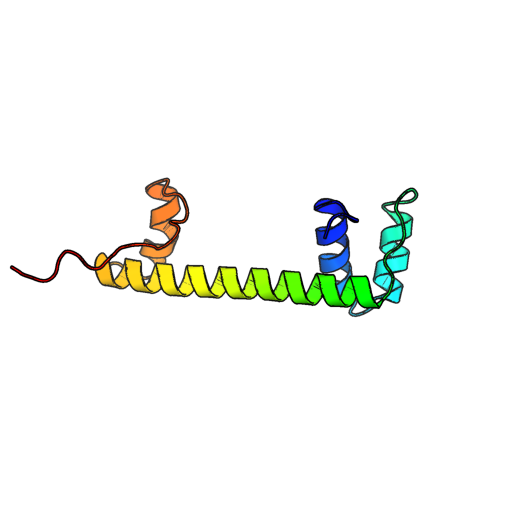.00 69.88 79 SER A N 1
ATOM 658 C CA . SER A 1 79 ? -22.428 1.821 18.122 1.00 69.88 79 SER A CA 1
ATOM 659 C C . SER A 1 79 ? -22.484 1.972 16.594 1.00 69.88 79 SER A C 1
ATOM 661 O O . SER A 1 79 ? -22.666 0.987 15.876 1.00 69.88 79 SER A O 1
ATOM 663 N N . ALA A 1 80 ? -22.194 3.171 16.073 1.00 69.12 80 ALA A N 1
ATOM 664 C CA . ALA A 1 80 ? -22.138 3.445 14.634 1.00 69.12 80 ALA A CA 1
ATOM 665 C C . ALA A 1 80 ? -21.054 2.627 13.904 1.00 69.12 80 ALA A C 1
ATOM 667 O O . ALA A 1 80 ? -21.216 2.291 12.734 1.00 69.12 80 ALA A O 1
ATOM 668 N N . ARG A 1 81 ? -19.954 2.261 14.578 1.00 71.50 81 ARG A N 1
ATOM 669 C CA . ARG A 1 81 ? -18.890 1.410 14.011 1.00 71.50 81 ARG A CA 1
ATOM 670 C C . ARG A 1 81 ? -19.338 -0.038 13.816 1.00 71.50 81 ARG A C 1
ATOM 672 O O . ARG A 1 81 ? -18.841 -0.708 12.908 1.00 71.50 81 ARG A O 1
ATOM 679 N N . MET A 1 82 ? -20.248 -0.525 14.656 1.00 74.12 82 MET A N 1
ATOM 680 C CA . MET A 1 82 ? -20.756 -1.897 14.591 1.00 74.12 82 MET A CA 1
ATOM 681 C C . MET A 1 82 ? -21.989 -2.031 13.699 1.00 74.12 82 MET A C 1
ATOM 683 O O . MET A 1 82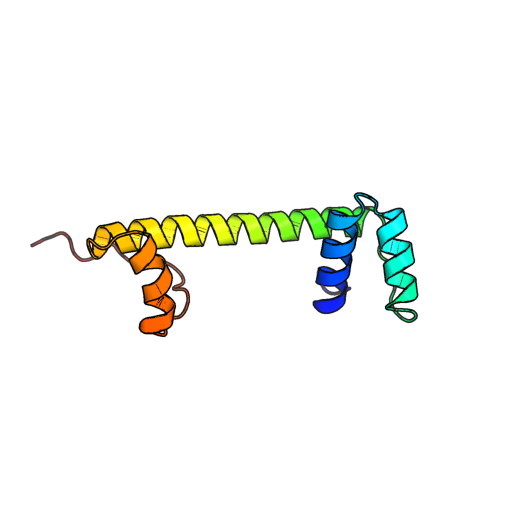 ? -22.173 -3.076 13.072 1.00 74.12 82 MET A O 1
ATOM 687 N N . ALA A 1 83 ? -22.758 -0.953 13.553 1.00 66.31 83 ALA A N 1
ATOM 688 C CA . ALA A 1 83 ? -23.985 -0.916 12.767 1.00 66.31 83 ALA A CA 1
ATOM 689 C C . ALA A 1 83 ? -23.852 -1.456 11.323 1.00 66.31 83 ALA A C 1
ATOM 691 O O . ALA A 1 83 ? -24.688 -2.270 10.944 1.00 66.31 83 ALA A O 1
ATOM 692 N N . PRO A 1 84 ? -22.810 -1.148 10.518 1.00 68.81 84 PRO A N 1
ATOM 693 C CA . PRO A 1 84 ? -22.705 -1.674 9.153 1.00 68.81 84 PRO A CA 1
ATOM 694 C C . PRO A 1 84 ? -22.580 -3.201 9.094 1.00 68.81 84 PRO A C 1
ATOM 696 O O . PRO A 1 84 ? -23.049 -3.814 8.138 1.00 68.81 84 PRO A O 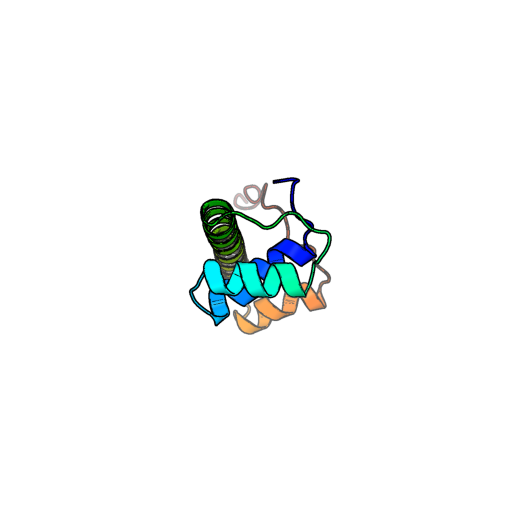1
ATOM 699 N N . LYS A 1 85 ? -21.960 -3.818 10.114 1.00 69.56 85 LYS A N 1
ATOM 700 C CA . LYS A 1 85 ? -21.828 -5.280 10.213 1.00 69.56 85 LYS A CA 1
ATOM 701 C C . LYS A 1 85 ? -23.152 -5.935 10.602 1.00 69.56 85 LYS A C 1
ATOM 703 O O . LYS A 1 85 ? -23.479 -6.985 10.063 1.00 69.56 85 LYS A O 1
ATOM 708 N N . LEU A 1 86 ? -23.904 -5.299 11.500 1.00 67.44 86 LEU A N 1
ATOM 709 C CA . LEU A 1 86 ? -25.221 -5.767 11.942 1.00 67.44 86 LEU A CA 1
ATOM 710 C C . LEU A 1 86 ? -26.278 -5.605 10.842 1.00 67.44 86 LEU A C 1
ATOM 712 O O . LEU A 1 86 ? -27.080 -6.501 10.612 1.00 67.44 86 LEU A O 1
ATOM 716 N N . LEU A 1 87 ? -26.225 -4.491 10.111 1.00 66.19 87 LEU A N 1
ATOM 717 C CA . LEU A 1 87 ? -27.182 -4.129 9.065 1.00 66.19 87 LEU A CA 1
ATOM 718 C C . LEU A 1 87 ? -26.773 -4.626 7.665 1.00 66.19 87 LEU A C 1
ATOM 720 O O . LEU A 1 87 ? -27.431 -4.295 6.683 1.00 66.19 87 LEU A O 1
ATOM 724 N N . LYS A 1 88 ? -25.674 -5.395 7.551 1.00 64.81 88 LYS A N 1
ATOM 725 C CA . LYS A 1 88 ? -25.110 -5.920 6.286 1.00 64.81 88 LYS A CA 1
ATOM 726 C C . LYS A 1 88 ? -25.010 -4.860 5.174 1.00 64.81 88 LYS A C 1
ATOM 728 O O . LYS A 1 88 ? -25.169 -5.158 3.989 1.00 64.81 88 LYS A O 1
ATOM 733 N N . LEU A 1 89 ? -24.734 -3.612 5.548 1.00 58.22 89 LEU A N 1
ATOM 734 C CA . LEU A 1 89 ? -24.701 -2.497 4.607 1.00 58.22 89 LEU A CA 1
ATOM 735 C C . LEU A 1 89 ? -23.396 -2.532 3.812 1.00 58.22 89 LEU A C 1
ATOM 737 O O . LEU A 1 89 ? -22.301 -2.620 4.376 1.00 58.22 89 LEU A O 1
ATOM 741 N N . ARG A 1 90 ? -23.492 -2.422 2.484 1.00 56.44 90 ARG A N 1
ATOM 742 C CA . ARG A 1 90 ? -22.305 -2.183 1.655 1.00 56.44 90 ARG A CA 1
ATOM 743 C C . ARG A 1 90 ? -21.811 -0.749 1.884 1.00 56.44 90 ARG A C 1
ATOM 745 O O . ARG A 1 90 ? -22.631 0.130 2.136 1.00 56.44 90 ARG A O 1
ATOM 752 N N . PRO A 1 91 ? -20.499 -0.467 1.770 1.00 55.00 91 PRO A N 1
ATOM 753 C CA . PRO A 1 91 ? -19.999 0.898 1.881 1.00 55.00 91 PRO A CA 1
ATOM 754 C C . PRO A 1 91 ? -20.626 1.746 0.770 1.00 55.00 91 PRO A C 1
ATOM 756 O O . PRO A 1 91 ? -20.284 1.587 -0.405 1.00 55.00 91 PRO A O 1
ATOM 759 N N . CYS A 1 92 ? -21.576 2.608 1.129 1.00 48.38 92 CYS A N 1
ATOM 760 C CA . CYS A 1 92 ? -22.311 3.394 0.151 1.00 48.38 92 CYS A CA 1
ATOM 761 C C . CYS A 1 92 ? -21.357 4.342 -0.587 1.00 48.38 92 CYS A C 1
ATOM 763 O O . CYS A 1 92 ? -20.569 5.086 0.011 1.00 48.38 92 CYS A O 1
ATOM 765 N N . LYS A 1 93 ? -21.417 4.315 -1.921 1.00 45.69 93 LYS A N 1
ATOM 766 C CA . LYS A 1 93 ? -20.865 5.383 -2.754 1.00 45.69 93 LYS A CA 1
ATOM 767 C C . LYS A 1 93 ? -21.794 6.583 -2.562 1.00 45.69 93 LYS A C 1
ATOM 769 O O . LYS A 1 93 ? -22.957 6.521 -2.930 1.00 45.69 93 LYS A O 1
ATOM 774 N N . SER A 1 94 ? -21.303 7.624 -1.899 1.00 47.53 94 SER A N 1
ATOM 775 C CA . SER A 1 94 ? -22.077 8.818 -1.569 1.00 47.53 94 SER A CA 1
ATOM 776 C C . SER A 1 94 ? -22.349 9.652 -2.821 1.00 47.53 94 SER A C 1
ATOM 778 O O . SER A 1 94 ? -21.523 10.476 -3.210 1.00 47.53 94 SER A O 1
ATOM 780 N N . THR A 1 95 ? -23.514 9.459 -3.420 1.00 45.72 95 THR A N 1
ATOM 781 C CA . THR A 1 95 ? -24.206 10.479 -4.209 1.00 45.72 95 THR A CA 1
ATOM 782 C C . THR A 1 95 ? -25.651 10.505 -3.730 1.00 45.72 95 THR A C 1
ATOM 784 O O . THR A 1 95 ? -26.277 9.455 -3.659 1.00 45.72 95 THR A O 1
ATOM 787 N N . ALA A 1 96 ? -26.135 11.705 -3.413 1.00 48.00 96 ALA A N 1
ATOM 788 C CA . ALA A 1 96 ? -27.485 12.042 -2.956 1.00 48.00 96 ALA A CA 1
ATOM 789 C C . ALA A 1 96 ? -27.811 11.787 -1.470 1.00 48.00 96 ALA A C 1
ATOM 791 O O . ALA A 1 96 ? -28.401 10.782 -1.103 1.00 48.00 96 ALA A O 1
ATOM 792 N N . ILE A 1 97 ? -27.541 12.796 -0.634 1.00 46.53 97 ILE A N 1
ATOM 793 C CA . ILE A 1 97 ? -28.492 13.198 0.415 1.00 46.53 97 ILE A CA 1
ATOM 794 C C . ILE A 1 97 ? -28.624 14.725 0.322 1.00 46.53 97 ILE A C 1
ATOM 796 O O . ILE A 1 97 ? -27.824 15.469 0.882 1.00 46.53 97 ILE A O 1
ATOM 800 N N . ARG A 1 98 ? -29.588 15.197 -0.479 1.00 44.72 98 ARG A N 1
ATOM 801 C CA . ARG A 1 98 ? -30.072 16.593 -0.461 1.00 44.72 98 ARG A CA 1
ATOM 802 C C . ARG A 1 98 ? -31.569 16.691 -0.773 1.00 44.72 98 ARG A C 1
ATOM 804 O O . ARG A 1 98 ? -32.000 17.606 -1.458 1.00 44.72 98 ARG A O 1
ATOM 811 N N . ALA A 1 99 ? -32.370 15.753 -0.291 1.00 42.09 99 ALA A N 1
ATOM 812 C CA . ALA A 1 99 ? -33.814 15.812 -0.495 1.00 42.09 99 ALA A CA 1
ATOM 813 C C . ALA A 1 99 ? -34.536 15.232 0.720 1.00 42.09 99 ALA A C 1
ATOM 815 O O . ALA A 1 99 ? -35.038 14.122 0.658 1.00 42.09 99 ALA A O 1
ATOM 816 N N . ALA A 1 100 ? -34.482 15.943 1.847 1.00 42.34 100 ALA A N 1
ATOM 817 C CA . ALA A 1 100 ? -35.415 15.795 2.972 1.00 42.34 100 ALA A CA 1
ATOM 818 C C . ALA A 1 100 ? -35.078 16.844 4.044 1.00 42.34 100 ALA A C 1
ATOM 820 O O . ALA A 1 100 ? -34.634 16.527 5.144 1.00 42.34 100 ALA A O 1
ATOM 821 N N . ARG A 1 101 ? -35.184 18.128 3.696 1.00 41.56 101 ARG A N 1
ATOM 822 C CA . ARG A 1 101 ? -35.216 19.202 4.699 1.00 41.56 101 ARG A CA 1
ATOM 823 C C . ARG A 1 101 ? -36.040 20.373 4.182 1.00 41.56 101 ARG A C 1
ATOM 825 O O . ARG A 1 101 ? -35.559 21.492 4.064 1.00 41.56 101 ARG A O 1
ATOM 832 N N . SER A 1 102 ? -37.267 20.075 3.778 1.00 37.75 102 SER A N 1
ATOM 833 C CA . SER A 1 102 ? -38.311 21.065 3.518 1.00 37.75 102 SER A CA 1
ATOM 834 C C . SER A 1 102 ? -39.652 20.353 3.645 1.00 37.75 102 SER A C 1
ATOM 836 O O . SER A 1 102 ? -40.107 19.769 2.670 1.00 37.75 102 SER A O 1
ATOM 838 N N . SER A 1 103 ? -40.180 20.324 4.868 1.00 37.41 103 SER A N 1
ATOM 839 C CA . SER A 1 103 ? -41.598 20.344 5.250 1.00 37.41 103 SER A CA 1
ATOM 840 C C . SER A 1 103 ? -41.654 20.475 6.764 1.00 37.41 103 SER A C 1
ATOM 842 O O . SER A 1 103 ? -40.904 19.724 7.428 1.00 37.41 103 SER A O 1
#

InterPro domains:
  IPR032135 Helix-turn-helix domain (DUF4817) [PF16087] (5-52)

Secondary structure (DSSP, 8-state):
--SS-HHHHHHHHHHHHHH--HHHHHHHHHHH-TTSPPPPHHHHHHHHHHHHHHHHHHHHHHHHHHHHHHHHH---HHHHHHHHHHTT----------SS---